Protein AF-A0A0R3XCY2-F1 (afdb_monomer_lite)

Radius of gyr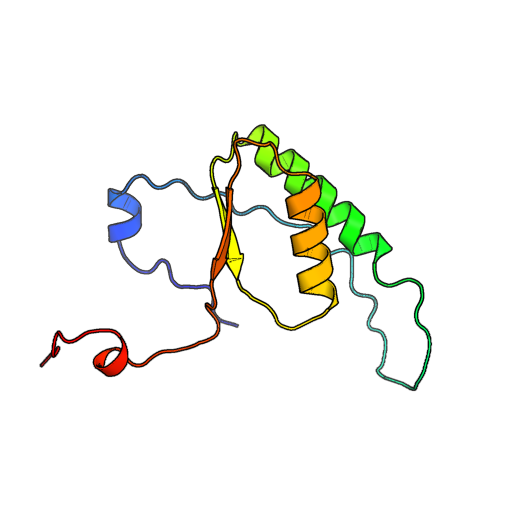ation: 18.42 Å; chains: 1; bounding box: 51×42×39 Å

pLDDT: mean 70.43, std 21.31, range [30.67, 95.38]

Sequence (112 aa):
MTSICCQNNECKDLDIGFHLLPLHAAKSRSVEKGGAGGDTEVHGLDAERVELLVDALKQLEAGVVVTDFSPLRDDQWAVQRLSSRLPQDTSLYQVDAHNVVPVWIASEKLEL

Organism: Hydatigena taeniaeformis (NCBI:txid6205)

Structure (mmCIF, N/CA/C/O backbone):
data_AF-A0A0R3XCY2-F1
#
_entry.id   AF-A0A0R3XCY2-F1
#
loop_
_atom_site.group_PDB
_atom_site.id
_atom_site.type_symbol
_atom_site.label_atom_id
_atom_site.label_alt_id
_atom_site.label_comp_id
_atom_site.label_asym_id
_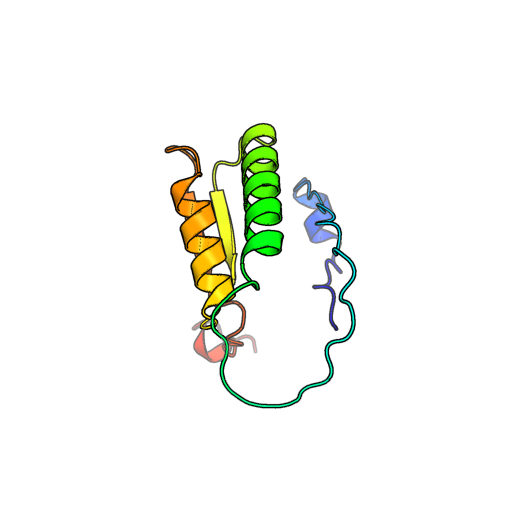atom_site.label_entity_id
_atom_site.label_seq_id
_atom_site.pdbx_PDB_ins_code
_atom_site.Cartn_x
_atom_site.Cartn_y
_atom_site.Cartn_z
_atom_site.occupancy
_atom_site.B_iso_or_equiv
_atom_site.auth_seq_id
_atom_site.auth_comp_id
_atom_site.auth_asym_id
_atom_site.auth_atom_id
_atom_site.pdbx_PDB_model_num
ATOM 1 N N . MET A 1 1 ? -4.225 4.894 -19.125 1.00 31.67 1 MET A N 1
ATOM 2 C CA . MET A 1 1 ? -4.500 3.479 -19.424 1.00 31.67 1 MET A CA 1
ATOM 3 C C . MET A 1 1 ? -5.239 2.948 -18.209 1.00 31.67 1 MET A C 1
ATOM 5 O O . MET A 1 1 ? -4.698 3.015 -17.120 1.00 31.67 1 MET A O 1
ATOM 9 N N . THR A 1 2 ? -6.526 2.679 -18.418 1.00 31.00 2 THR A N 1
ATOM 10 C CA . THR A 1 2 ? -7.527 2.049 -17.540 1.00 31.00 2 THR A CA 1
ATOM 11 C C . THR A 1 2 ? -7.527 2.432 -16.054 1.00 31.00 2 THR A C 1
ATOM 13 O O . THR A 1 2 ? -6.986 1.741 -15.202 1.00 31.00 2 THR A O 1
ATOM 16 N N . SER A 1 3 ? -8.245 3.523 -15.762 1.00 31.06 3 SER A N 1
ATOM 17 C CA . SER A 1 3 ? -8.951 3.711 -14.492 1.00 31.06 3 SER A CA 1
ATOM 18 C C . SER A 1 3 ? -9.705 2.422 -14.171 1.00 31.06 3 SER A C 1
ATOM 20 O O . SER A 1 3 ? -10.563 2.027 -14.963 1.00 31.06 3 SER A O 1
ATOM 22 N N . ILE A 1 4 ? -9.391 1.767 -13.051 1.00 39.00 4 ILE A N 1
ATOM 23 C CA . ILE A 1 4 ? -10.245 0.700 -12.526 1.00 39.00 4 ILE A CA 1
ATOM 24 C C . ILE A 1 4 ? -11.631 1.320 -12.368 1.00 39.00 4 ILE A C 1
ATOM 26 O O . ILE A 1 4 ? -11.827 2.325 -11.683 1.00 39.00 4 ILE A O 1
ATOM 30 N N . CYS A 1 5 ? -12.557 0.796 -13.159 1.00 35.81 5 CYS A N 1
ATOM 31 C CA . CYS A 1 5 ? -13.938 1.208 -13.183 1.00 35.81 5 CYS A CA 1
ATOM 32 C C . CYS A 1 5 ? -14.571 0.855 -11.840 1.00 35.81 5 CYS A C 1
ATOM 34 O O . CYS A 1 5 ? -14.972 -0.284 -11.639 1.00 35.81 5 CYS A O 1
ATOM 36 N N . CYS A 1 6 ? -14.796 1.846 -10.979 1.00 37.81 6 CYS A N 1
ATOM 37 C CA . CYS A 1 6 ? -16.002 1.839 -10.152 1.00 37.81 6 CYS A CA 1
ATOM 38 C C . CYS A 1 6 ? -17.203 2.158 -11.060 1.00 37.81 6 CYS A C 1
ATOM 40 O O . CYS A 1 6 ? -17.828 3.211 -10.958 1.00 37.81 6 CYS A O 1
ATOM 42 N N . GLN A 1 7 ? -17.484 1.276 -12.018 1.00 41.62 7 GLN A N 1
ATOM 43 C CA . GLN A 1 7 ? -18.769 1.226 -12.701 1.00 41.62 7 GLN A CA 1
ATOM 44 C C . GLN A 1 7 ? -19.571 0.134 -12.008 1.00 41.62 7 GLN A C 1
ATOM 46 O O . GLN A 1 7 ? -19.552 -1.001 -12.453 1.00 41.62 7 GLN A O 1
ATOM 51 N N . ASN A 1 8 ? -20.199 0.467 -10.881 1.00 41.28 8 ASN A N 1
ATOM 52 C CA . ASN A 1 8 ? -21.409 -0.197 -10.401 1.00 41.28 8 ASN A CA 1
ATOM 53 C C . ASN A 1 8 ? -21.951 0.552 -9.179 1.00 41.28 8 ASN A C 1
ATOM 55 O O . ASN A 1 8 ? -21.193 1.043 -8.344 1.00 41.28 8 ASN A O 1
ATOM 59 N N . ASN A 1 9 ? -23.278 0.638 -9.073 1.00 48.00 9 ASN A N 1
ATOM 60 C CA . ASN A 1 9 ? -23.974 1.207 -7.913 1.00 48.00 9 ASN A CA 1
ATOM 61 C C . ASN A 1 9 ? -23.596 0.522 -6.581 1.00 48.00 9 ASN A C 1
ATOM 63 O O . ASN A 1 9 ? -23.785 1.121 -5.532 1.00 48.00 9 ASN A O 1
ATOM 67 N N . GLU A 1 10 ? -22.994 -0.668 -6.620 1.00 51.41 10 GLU A N 1
ATOM 68 C CA . GLU A 1 10 ? -22.613 -1.469 -5.450 1.00 51.41 10 GLU A CA 1
ATOM 69 C C . GLU A 1 10 ? -21.592 -0.783 -4.528 1.00 51.41 10 GLU A C 1
ATOM 71 O O . GLU A 1 10 ? -21.675 -0.933 -3.314 1.00 51.41 10 GLU A O 1
ATOM 76 N N . CYS A 1 11 ? -20.663 0.031 -5.050 1.00 46.34 11 CYS A N 1
ATOM 77 C CA . CYS A 1 11 ? -19.714 0.747 -4.186 1.00 46.34 11 CYS A CA 1
ATOM 78 C C . CYS A 1 11 ? -20.373 1.881 -3.381 1.00 46.34 11 CYS A C 1
ATOM 80 O O . CYS A 1 11 ? -19.854 2.250 -2.331 1.00 46.34 11 CYS A O 1
ATOM 82 N N . LYS A 1 12 ? -21.497 2.441 -3.857 1.00 51.91 12 LYS A N 1
ATOM 83 C CA . LYS A 1 12 ? -22.227 3.500 -3.136 1.00 51.91 12 LYS A CA 1
ATOM 84 C C . LYS A 1 12 ? -23.000 2.951 -1.940 1.00 51.91 12 LYS A C 1
ATOM 86 O O . LYS A 1 12 ? -23.132 3.657 -0.948 1.00 51.91 12 LYS A O 1
ATOM 91 N N . ASP A 1 13 ? -23.469 1.710 -2.030 1.00 63.00 13 ASP A N 1
ATOM 92 C CA . ASP A 1 13 ? -24.274 1.078 -0.981 1.00 63.00 13 ASP A CA 1
ATOM 93 C C . ASP A 1 13 ? -23.425 0.590 0.206 1.00 63.00 13 ASP A C 1
ATOM 95 O O . ASP A 1 13 ? -23.948 0.387 1.299 1.00 63.00 13 ASP A O 1
ATOM 99 N N . LEU A 1 14 ? -22.111 0.426 0.011 1.00 70.25 14 LEU A N 1
ATOM 100 C CA . LEU A 1 14 ? -21.182 -0.048 1.042 1.00 70.25 14 LEU A CA 1
ATOM 101 C C . LEU A 1 14 ? -20.632 1.068 1.952 1.00 70.25 14 LEU A C 1
ATOM 103 O O . LEU A 1 14 ? -19.902 0.757 2.889 1.00 70.25 14 LEU A O 1
ATOM 107 N N . ASP A 1 15 ? -20.949 2.340 1.678 1.00 68.62 15 ASP A N 1
ATOM 108 C CA . ASP A 1 15 ? -20.442 3.525 2.404 1.00 68.62 15 ASP A CA 1
ATOM 109 C C . ASP A 1 15 ? -18.905 3.543 2.571 1.00 68.62 15 ASP A C 1
ATOM 111 O O . ASP A 1 15 ? -18.346 4.030 3.553 1.00 68.62 15 ASP A O 1
ATOM 115 N N . ILE A 1 16 ? -18.189 2.986 1.588 1.00 69.81 16 ILE A N 1
ATOM 116 C CA . ILE A 1 16 ? -16.725 2.956 1.594 1.00 69.81 16 ILE A CA 1
ATOM 117 C C . ILE A 1 16 ? -16.224 4.265 0.983 1.00 69.81 16 ILE A C 1
ATOM 119 O O . ILE A 1 16 ? -16.130 4.414 -0.239 1.00 69.81 16 ILE A O 1
ATOM 123 N N . GLY A 1 17 ? -15.900 5.229 1.844 1.00 66.00 17 GLY A N 1
ATOM 124 C CA . GLY A 1 17 ? -15.229 6.461 1.439 1.00 66.00 17 GLY A CA 1
ATOM 125 C C . GLY A 1 17 ? -13.843 6.171 0.857 1.00 66.00 17 GLY A C 1
ATOM 126 O O . GLY A 1 17 ? -13.059 5.427 1.441 1.00 66.00 17 GLY A O 1
ATOM 127 N N . PHE A 1 18 ? -13.518 6.773 -0.289 1.00 72.25 18 PHE A N 1
ATOM 128 C CA . PHE A 1 18 ? -12.172 6.720 -0.859 1.00 72.25 18 PHE A CA 1
ATOM 129 C C . PHE A 1 18 ? -11.606 8.127 -1.032 1.00 72.25 18 PHE A C 1
ATOM 131 O O . PHE A 1 18 ? -12.284 9.047 -1.492 1.00 72.25 18 PHE A O 1
ATOM 138 N N . HIS A 1 19 ? -10.330 8.283 -0.688 1.00 69.19 19 HIS A N 1
ATOM 139 C CA . HIS A 1 19 ? -9.579 9.509 -0.915 1.00 69.19 19 HIS A CA 1
ATOM 140 C C . HIS A 1 19 ? -8.596 9.285 -2.058 1.00 69.19 19 HIS A C 1
ATOM 142 O O . HIS A 1 19 ? -7.724 8.423 -1.988 1.00 69.19 19 HIS A O 1
ATOM 148 N N . LEU A 1 20 ? -8.720 10.085 -3.114 1.00 72.12 20 LEU A N 1
ATOM 149 C CA . LEU A 1 20 ? -7.676 10.183 -4.125 1.00 72.12 20 LEU A CA 1
ATOM 150 C C . LEU A 1 20 ? -6.660 11.207 -3.635 1.00 72.12 20 LEU A C 1
ATOM 152 O O . LEU A 1 20 ? -6.942 12.403 -3.618 1.00 72.12 20 LEU A O 1
ATOM 156 N N . LEU A 1 21 ? -5.490 10.733 -3.217 1.00 68.12 21 LEU A N 1
ATOM 157 C CA . LEU A 1 21 ? -4.380 11.598 -2.839 1.00 68.12 21 LEU A CA 1
ATOM 158 C C . LEU A 1 21 ? -3.571 11.934 -4.099 1.00 68.12 21 LEU A C 1
ATOM 160 O O . LEU A 1 21 ? -2.926 11.045 -4.661 1.00 68.12 21 LEU A O 1
ATOM 164 N N . PRO A 1 22 ? -3.589 13.190 -4.583 1.00 60.53 22 PRO A N 1
ATOM 165 C CA . PRO A 1 22 ? -2.736 13.588 -5.686 1.00 60.53 22 PRO A CA 1
ATOM 166 C C . PRO A 1 22 ? -1.293 13.660 -5.181 1.00 60.53 22 PRO A C 1
ATOM 168 O O . PRO A 1 22 ? -0.850 14.678 -4.652 1.00 60.53 22 PRO A O 1
ATOM 171 N N . LEU A 1 23 ? -0.534 12.582 -5.365 1.00 60.25 23 LEU A N 1
ATOM 172 C CA . LEU A 1 23 ? 0.924 12.643 -5.306 1.00 60.25 23 LEU A CA 1
ATOM 173 C C . LEU A 1 23 ? 1.369 13.525 -6.467 1.00 60.25 23 LEU A C 1
ATOM 175 O O . LEU A 1 23 ? 1.389 13.084 -7.616 1.00 60.25 23 LEU A O 1
ATOM 179 N N . HIS A 1 24 ? 1.625 14.802 -6.185 1.00 53.66 24 HIS A N 1
ATOM 180 C CA . HIS A 1 24 ? 2.024 15.776 -7.190 1.00 53.66 24 HIS A CA 1
ATOM 181 C C . HIS A 1 24 ? 3.163 15.189 -8.033 1.00 53.66 24 HIS A C 1
ATOM 183 O O . HIS A 1 24 ? 4.270 14.946 -7.545 1.00 53.66 24 HIS A O 1
ATOM 189 N N . ALA A 1 25 ? 2.879 14.950 -9.315 1.00 47.25 25 ALA A N 1
ATOM 190 C CA . ALA A 1 25 ? 3.879 14.561 -10.288 1.00 47.25 25 ALA A CA 1
ATOM 191 C C . ALA A 1 25 ? 4.879 15.716 -10.406 1.00 47.25 25 ALA A C 1
ATOM 193 O O . ALA A 1 25 ? 4.664 16.677 -11.146 1.00 47.25 25 ALA A O 1
ATOM 194 N N . ALA A 1 26 ? 5.961 15.658 -9.629 1.00 44.19 26 ALA A N 1
ATOM 195 C CA . ALA A 1 26 ? 7.150 16.451 -9.899 1.00 44.19 26 ALA A CA 1
ATOM 196 C C . ALA A 1 26 ? 7.466 16.271 -11.390 1.00 44.19 26 ALA A C 1
ATOM 198 O O . ALA A 1 26 ? 7.603 15.139 -11.857 1.00 44.19 26 ALA A O 1
ATOM 199 N N . LYS A 1 27 ? 7.458 17.385 -12.135 1.00 36.28 27 LYS A N 1
ATOM 200 C CA . LYS A 1 27 ? 7.651 17.432 -13.588 1.00 36.28 27 LYS A CA 1
ATOM 201 C C . LYS A 1 27 ? 8.769 16.479 -14.000 1.00 36.28 27 LYS A C 1
ATOM 203 O O . LYS A 1 27 ? 9.936 16.749 -13.723 1.00 36.28 27 LYS A O 1
ATOM 208 N N . SER A 1 28 ? 8.422 15.424 -14.727 1.00 40.44 28 SER A N 1
ATOM 209 C CA . SER A 1 28 ? 9.382 14.666 -15.513 1.00 40.44 28 SER A CA 1
ATOM 210 C C . SER A 1 28 ? 9.986 15.638 -16.529 1.00 40.44 28 SER A C 1
ATOM 212 O O . SER A 1 28 ? 9.330 16.016 -17.500 1.00 40.44 28 SER A O 1
ATOM 214 N N . ARG A 1 29 ? 11.224 16.098 -16.312 1.00 37.59 29 ARG A N 1
ATOM 215 C CA . ARG A 1 29 ? 12.042 16.498 -17.459 1.00 37.59 29 ARG A CA 1
ATOM 216 C C . ARG A 1 29 ? 12.269 15.214 -18.239 1.00 37.59 29 ARG A C 1
ATOM 218 O O . ARG A 1 29 ? 12.787 14.246 -17.695 1.00 37.59 29 ARG A O 1
ATOM 225 N N . SER A 1 30 ? 11.808 15.199 -19.478 1.00 35.06 30 SER A N 1
ATOM 226 C CA . SER A 1 30 ? 12.125 14.175 -20.461 1.00 35.06 30 SER A CA 1
ATOM 227 C C . SER A 1 30 ? 13.643 13.987 -20.510 1.00 35.06 30 SER A C 1
ATOM 229 O O . SER A 1 30 ? 14.355 14.869 -20.984 1.00 35.06 30 SER A O 1
ATOM 231 N N . VAL A 1 31 ? 14.128 12.867 -19.973 1.00 38.50 31 VAL A N 1
ATOM 232 C CA . VAL A 1 31 ? 15.496 12.399 -20.186 1.00 38.50 31 VAL A CA 1
ATOM 233 C C . VAL A 1 31 ? 15.431 11.414 -21.339 1.00 38.50 31 VAL A C 1
ATOM 235 O O . VAL A 1 31 ? 14.825 10.345 -21.246 1.00 38.50 31 VAL A O 1
ATOM 238 N N . GLU A 1 32 ? 16.002 11.837 -22.460 1.00 36.69 32 GLU A N 1
ATOM 239 C CA . GLU A 1 32 ? 16.257 10.986 -23.607 1.00 36.69 32 GLU A CA 1
ATOM 240 C C . GLU A 1 32 ? 17.126 9.803 -23.180 1.00 36.69 32 GLU A C 1
ATOM 242 O O . GLU A 1 32 ? 18.111 9.930 -22.452 1.00 36.69 32 GLU A O 1
ATOM 247 N N . LYS A 1 33 ? 16.714 8.621 -23.628 1.00 34.16 33 LYS A N 1
ATOM 248 C CA . LYS A 1 33 ? 17.355 7.350 -23.330 1.00 34.16 33 LYS A CA 1
ATOM 249 C C . LYS A 1 33 ? 18.690 7.286 -24.074 1.00 34.16 33 LYS A C 1
ATOM 251 O O . LYS A 1 33 ? 18.719 7.007 -25.270 1.00 34.16 33 LYS A O 1
ATOM 256 N N . GLY A 1 34 ? 19.786 7.510 -23.358 1.00 30.67 34 GLY A N 1
ATOM 257 C CA . GLY A 1 34 ? 21.140 7.326 -23.863 1.00 30.67 34 GLY A CA 1
ATOM 258 C C . GLY A 1 34 ? 22.087 6.852 -22.766 1.00 30.67 34 GLY A C 1
ATOM 259 O O . GLY A 1 34 ? 22.409 7.617 -21.874 1.00 30.67 34 GLY A O 1
ATOM 260 N N . GLY A 1 35 ? 22.539 5.600 -22.878 1.00 31.72 35 GLY A N 1
ATOM 261 C CA . GLY A 1 35 ? 23.882 5.170 -22.468 1.00 31.72 35 GLY A CA 1
ATOM 262 C C . GLY A 1 35 ? 24.223 5.056 -20.975 1.00 31.72 35 GLY A C 1
ATOM 263 O O . GLY A 1 35 ? 24.456 6.046 -20.306 1.00 31.72 35 GLY A O 1
ATOM 264 N N . ALA A 1 36 ? 24.375 3.801 -20.539 1.00 40.44 36 ALA A N 1
ATOM 265 C CA . ALA A 1 36 ? 25.426 3.253 -19.667 1.00 40.44 36 ALA A CA 1
ATOM 266 C C . ALA A 1 36 ? 25.948 4.056 -18.449 1.00 40.44 36 ALA A C 1
ATOM 268 O O . ALA A 1 36 ? 26.719 4.993 -18.602 1.00 40.44 36 ALA A O 1
ATOM 269 N N . GLY A 1 37 ? 25.704 3.493 -17.255 1.00 40.88 37 GLY A N 1
ATOM 270 C CA . GLY A 1 37 ? 26.571 3.603 -16.070 1.00 40.88 37 GLY A CA 1
ATOM 271 C C . GLY A 1 37 ? 26.476 4.918 -15.294 1.00 40.88 37 GLY A C 1
ATOM 272 O O . GLY A 1 37 ? 27.006 5.933 -15.728 1.00 40.88 37 GLY A O 1
ATOM 273 N N . GLY A 1 38 ? 25.856 4.887 -14.111 1.00 35.16 38 GLY A N 1
ATOM 274 C CA . GLY A 1 38 ? 25.777 6.054 -13.230 1.00 35.16 38 GLY A CA 1
ATOM 275 C C . GLY A 1 38 ? 24.728 5.904 -12.131 1.00 35.16 38 GLY A C 1
ATOM 276 O O . GLY A 1 38 ? 23.609 6.387 -12.246 1.00 35.16 38 GLY A O 1
ATOM 277 N N . ASP A 1 39 ? 25.095 5.207 -11.068 1.00 45.75 39 ASP A N 1
ATOM 278 C CA . ASP A 1 39 ? 24.332 4.934 -9.853 1.00 45.75 39 ASP A CA 1
ATOM 279 C C . ASP A 1 39 ? 24.428 6.097 -8.859 1.00 45.75 39 ASP A C 1
ATOM 281 O O . ASP A 1 39 ? 25.004 5.960 -7.790 1.00 45.75 39 ASP A O 1
ATOM 285 N N . THR A 1 40 ? 23.880 7.272 -9.173 1.00 52.28 40 THR A N 1
ATOM 286 C CA . THR A 1 40 ? 23.618 8.318 -8.164 1.00 52.28 40 THR A CA 1
ATOM 287 C C . THR A 1 40 ? 22.550 9.286 -8.697 1.00 52.28 40 THR A C 1
ATOM 289 O O . THR A 1 40 ? 22.608 9.662 -9.858 1.00 52.28 40 THR A O 1
ATOM 292 N N . GLU A 1 41 ? 21.600 9.696 -7.843 1.00 50.03 41 GLU A N 1
ATOM 293 C CA . GLU A 1 41 ? 20.623 10.805 -8.021 1.00 50.03 41 GLU A CA 1
ATOM 294 C C . GLU A 1 41 ? 19.160 10.501 -8.415 1.00 50.03 41 GLU A C 1
ATOM 296 O O . GLU A 1 41 ? 18.386 11.439 -8.587 1.00 50.03 41 GLU A O 1
ATOM 301 N N . VAL A 1 42 ? 18.696 9.245 -8.458 1.00 52.69 42 VAL A N 1
ATOM 302 C CA . VAL A 1 42 ? 17.260 8.974 -8.738 1.00 52.69 42 VAL A CA 1
ATOM 303 C C . VAL A 1 42 ? 16.388 8.974 -7.465 1.00 52.69 42 VAL A C 1
ATOM 305 O O . VAL A 1 42 ? 15.248 9.416 -7.497 1.00 52.69 42 VAL A O 1
ATOM 308 N N . HIS A 1 43 ? 16.927 8.585 -6.303 1.00 57.50 43 HIS A N 1
ATOM 309 C CA . HIS A 1 43 ? 16.117 8.326 -5.095 1.00 57.50 43 HIS A CA 1
ATOM 310 C C . HIS A 1 43 ? 15.686 9.575 -4.298 1.00 57.50 43 HIS A C 1
ATOM 312 O O . HIS A 1 43 ? 14.875 9.470 -3.380 1.00 57.50 43 HIS A O 1
ATOM 318 N N . GLY A 1 44 ? 16.231 10.762 -4.593 1.00 55.97 44 GLY A N 1
ATOM 319 C CA . GLY A 1 44 ? 15.977 11.967 -3.788 1.00 55.97 44 GLY A CA 1
ATOM 320 C C . GLY A 1 44 ? 14.528 12.460 -3.864 1.00 55.97 44 GLY A C 1
ATOM 321 O O . GLY A 1 44 ? 13.931 12.788 -2.842 1.00 55.97 44 GLY A O 1
ATOM 322 N N . LEU A 1 45 ? 13.949 12.461 -5.069 1.00 56.25 45 LEU A N 1
ATOM 323 C CA . LEU A 1 45 ? 12.555 12.864 -5.302 1.00 56.25 45 LEU A CA 1
ATOM 324 C C . LEU A 1 45 ? 11.556 11.805 -4.817 1.00 56.25 45 LEU A C 1
ATOM 326 O O . LEU A 1 45 ? 10.448 12.142 -4.401 1.00 56.25 45 LEU A O 1
ATOM 330 N N . ASP A 1 46 ? 11.951 10.533 -4.839 1.00 73.81 46 ASP A N 1
ATOM 331 C CA . ASP A 1 46 ? 11.102 9.437 -4.376 1.00 73.81 46 ASP A CA 1
ATOM 332 C C . ASP A 1 46 ? 11.066 9.356 -2.845 1.00 73.81 46 ASP A C 1
ATOM 334 O O . ASP A 1 46 ? 10.022 9.051 -2.271 1.00 73.81 46 ASP A O 1
ATOM 338 N N . ALA A 1 47 ? 12.150 9.738 -2.161 1.00 81.44 47 ALA A N 1
ATOM 339 C CA . ALA A 1 47 ? 12.181 9.830 -0.702 1.00 81.44 47 ALA A CA 1
ATOM 340 C C . ALA A 1 47 ? 11.170 10.847 -0.151 1.00 81.44 47 ALA A C 1
ATOM 342 O O . ALA A 1 47 ? 10.407 10.513 0.752 1.00 81.44 47 ALA A O 1
ATOM 343 N N . GLU A 1 48 ? 11.131 12.064 -0.702 1.00 86.00 48 GLU A N 1
ATOM 344 C CA . GLU A 1 48 ? 10.199 13.116 -0.264 1.00 86.00 48 GLU A CA 1
ATOM 345 C C . GLU A 1 48 ? 8.739 12.664 -0.397 1.00 86.00 48 GLU A C 1
ATOM 347 O O . GLU A 1 48 ? 7.933 12.840 0.517 1.00 86.00 48 GLU A O 1
ATOM 352 N N . ARG A 1 49 ? 8.408 12.006 -1.513 1.00 84.44 49 ARG A N 1
ATOM 353 C CA . ARG A 1 49 ? 7.069 11.457 -1.753 1.00 84.44 49 ARG A CA 1
ATOM 354 C C . ARG A 1 49 ? 6.693 10.380 -0.744 1.00 84.44 49 ARG A C 1
ATOM 356 O O . ARG A 1 49 ? 5.550 10.355 -0.294 1.00 84.44 49 ARG A O 1
ATOM 363 N N . VAL A 1 50 ? 7.634 9.507 -0.382 1.00 88.44 50 VAL A N 1
ATOM 364 C CA . VAL A 1 50 ? 7.395 8.481 0.641 1.00 88.44 50 VAL A CA 1
ATOM 365 C C . VAL A 1 50 ? 7.139 9.119 2.006 1.00 88.44 50 VAL A C 1
ATOM 367 O O . VAL A 1 50 ? 6.235 8.676 2.706 1.00 88.44 50 VAL A O 1
ATOM 370 N N . GLU A 1 51 ? 7.856 10.178 2.381 1.00 89.19 51 GLU A N 1
ATOM 371 C CA . GLU A 1 51 ? 7.595 10.865 3.656 1.00 89.19 51 GLU A CA 1
ATOM 372 C C . GLU A 1 51 ? 6.213 11.556 3.656 1.00 89.19 51 GLU A C 1
ATOM 374 O O . GLU A 1 51 ? 5.463 11.418 4.621 1.00 89.19 51 GLU A O 1
ATOM 379 N N . LEU A 1 52 ? 5.803 12.187 2.545 1.00 88.81 52 LEU A N 1
ATOM 380 C CA . LEU A 1 52 ? 4.443 12.737 2.404 1.00 88.81 52 LEU A CA 1
ATOM 381 C C . LEU A 1 52 ? 3.355 11.658 2.541 1.00 88.81 52 LEU A C 1
ATOM 383 O O . LEU A 1 52 ? 2.313 11.900 3.150 1.00 88.81 52 LEU A O 1
ATOM 387 N N . LEU A 1 53 ? 3.594 10.463 1.991 1.00 88.00 53 LEU A N 1
ATOM 388 C CA . LEU A 1 53 ? 2.696 9.316 2.148 1.00 88.00 53 LEU A CA 1
ATOM 389 C C . LEU A 1 53 ? 2.596 8.869 3.602 1.00 88.00 53 LEU A C 1
ATOM 391 O O . LEU A 1 53 ? 1.493 8.643 4.092 1.00 88.00 53 LEU A O 1
ATOM 395 N N . VAL A 1 54 ? 3.728 8.758 4.295 1.00 90.19 54 VAL A N 1
ATOM 396 C CA . VAL A 1 54 ? 3.766 8.389 5.715 1.00 90.19 54 VAL A CA 1
ATOM 397 C C . VAL A 1 54 ? 2.938 9.368 6.548 1.00 90.19 54 VAL A C 1
ATOM 399 O O . VAL A 1 54 ? 2.151 8.937 7.391 1.00 90.19 54 VAL A O 1
ATOM 402 N N . ASP A 1 55 ? 3.083 10.670 6.309 1.00 90.19 55 ASP A N 1
ATOM 403 C CA . ASP A 1 55 ? 2.342 11.692 7.050 1.00 90.19 55 ASP A CA 1
ATOM 404 C C . ASP A 1 55 ? 0.838 11.633 6.766 1.00 90.19 55 ASP A C 1
ATOM 406 O O . ASP A 1 55 ? 0.035 11.708 7.698 1.00 90.19 55 ASP A O 1
ATOM 410 N N . ALA A 1 56 ? 0.447 11.421 5.507 1.00 87.94 56 ALA A N 1
ATOM 411 C CA . ALA A 1 56 ? -0.954 11.232 5.142 1.00 87.94 56 ALA A CA 1
ATOM 412 C C . ALA A 1 56 ? -1.559 9.989 5.818 1.00 87.94 56 ALA A C 1
ATOM 414 O O . ALA A 1 56 ? -2.654 10.059 6.370 1.00 87.94 56 ALA A O 1
ATOM 415 N N . LEU A 1 57 ? -0.837 8.864 5.834 1.00 89.31 57 LEU A N 1
ATOM 416 C CA . LEU A 1 57 ? -1.296 7.623 6.467 1.00 89.31 57 LEU A CA 1
ATOM 417 C C . LEU A 1 57 ? -1.479 7.774 7.981 1.00 89.31 57 LEU A C 1
ATOM 419 O O . LEU A 1 57 ? -2.440 7.241 8.532 1.00 89.31 57 LEU A O 1
ATOM 423 N N . LYS A 1 58 ? -0.603 8.538 8.645 1.00 89.25 58 LYS A N 1
ATOM 424 C CA . LYS A 1 58 ? -0.747 8.869 10.070 1.00 89.25 58 LYS A CA 1
ATOM 425 C C . LYS A 1 58 ? -1.961 9.755 10.334 1.00 89.25 58 LYS A C 1
ATOM 427 O O . LYS A 1 58 ? -2.693 9.498 11.279 1.00 89.25 58 LYS A O 1
ATOM 432 N N . GLN A 1 59 ? -2.183 10.780 9.508 1.00 88.12 59 GLN A N 1
ATOM 433 C CA . GLN A 1 59 ? -3.342 11.675 9.641 1.00 88.12 59 GLN A CA 1
ATOM 434 C C . GLN A 1 59 ? -4.673 10.954 9.412 1.00 88.12 59 GLN A C 1
ATOM 436 O O . GLN A 1 59 ? -5.681 11.335 9.997 1.00 88.12 59 GLN A O 1
ATOM 441 N N . LEU A 1 60 ? -4.669 9.927 8.562 1.00 86.88 60 LEU A N 1
ATOM 442 C CA . LEU A 1 60 ? -5.827 9.079 8.289 1.00 86.88 60 LEU A CA 1
ATOM 443 C C . LEU A 1 60 ? -6.011 7.951 9.315 1.00 86.88 60 LEU A C 1
ATOM 445 O O . LEU A 1 60 ? -6.965 7.192 9.177 1.00 86.88 60 LEU A O 1
ATOM 449 N N . GLU A 1 61 ? -5.108 7.812 10.295 1.00 89.25 61 GLU A N 1
ATOM 450 C CA . GLU A 1 61 ? -5.098 6.699 11.258 1.00 89.25 61 GLU A CA 1
ATOM 451 C C . GLU A 1 61 ? -5.207 5.332 10.551 1.00 89.25 61 GLU A C 1
ATOM 453 O O . GLU A 1 61 ? -5.977 4.448 10.929 1.00 89.25 61 GLU A O 1
ATOM 458 N N . ALA A 1 62 ? -4.455 5.170 9.456 1.00 89.06 62 ALA A N 1
ATOM 459 C CA . ALA A 1 62 ? -4.548 3.987 8.613 1.00 89.06 62 ALA A CA 1
ATOM 460 C C . ALA A 1 62 ? -4.107 2.722 9.374 1.00 89.06 62 ALA A C 1
ATOM 462 O O . ALA A 1 62 ? -2.938 2.574 9.729 1.00 89.06 62 ALA A O 1
ATOM 463 N N . GLY A 1 63 ? -5.025 1.769 9.562 1.00 91.50 63 GLY A N 1
ATOM 464 C CA . GLY A 1 63 ? -4.710 0.469 10.172 1.00 91.50 63 GLY A CA 1
ATOM 465 C C . GLY A 1 63 ? -4.056 -0.529 9.208 1.00 91.50 63 GLY A C 1
ATOM 466 O O . GLY A 1 63 ? -3.312 -1.416 9.627 1.00 91.50 63 GLY A O 1
ATOM 467 N N . VAL A 1 64 ? -4.306 -0.393 7.900 1.00 93.31 64 VAL A N 1
ATOM 468 C CA . VAL A 1 64 ? -3.758 -1.284 6.868 1.00 93.31 64 VAL A CA 1
ATOM 469 C C . VAL A 1 64 ? -3.380 -0.493 5.618 1.00 93.31 64 VAL A C 1
ATOM 471 O O . VAL A 1 64 ? -4.149 0.334 5.133 1.00 93.31 64 VAL A O 1
ATOM 474 N N . VAL A 1 65 ? -2.208 -0.797 5.070 1.00 93.00 65 VAL A N 1
ATOM 475 C CA . VAL A 1 65 ? -1.716 -0.342 3.770 1.00 93.00 65 VAL A CA 1
ATOM 476 C C . VAL A 1 65 ? -1.607 -1.559 2.860 1.00 93.00 65 VAL A C 1
ATOM 478 O O . VAL A 1 65 ? -0.959 -2.544 3.207 1.00 93.00 65 VAL A O 1
ATOM 481 N N . VAL A 1 66 ? -2.221 -1.492 1.684 1.00 92.94 66 VAL A N 1
ATOM 482 C CA . VAL A 1 66 ? -2.088 -2.524 0.651 1.00 92.94 66 VAL A CA 1
ATOM 483 C C . VAL A 1 66 ? -1.477 -1.882 -0.583 1.00 92.94 66 VAL A C 1
ATOM 485 O O . VAL A 1 66 ? -1.983 -0.867 -1.061 1.00 92.94 66 VAL A O 1
ATOM 488 N N . THR A 1 67 ? -0.391 -2.451 -1.094 1.00 91.81 67 THR A N 1
ATOM 489 C CA . THR A 1 67 ? 0.240 -2.010 -2.343 1.00 91.81 67 THR A CA 1
ATOM 490 C C . THR A 1 67 ? 0.243 -3.142 -3.353 1.00 91.81 67 THR A C 1
ATOM 492 O O . THR A 1 67 ? 0.215 -4.314 -2.985 1.00 91.81 67 THR A O 1
ATOM 495 N N . ASP A 1 68 ? 0.355 -2.800 -4.630 1.00 90.12 68 ASP A N 1
ATOM 496 C CA . ASP A 1 68 ? 0.757 -3.788 -5.623 1.00 90.12 68 ASP A CA 1
ATOM 497 C C . ASP A 1 68 ? 2.201 -4.244 -5.353 1.00 90.12 68 ASP A C 1
ATOM 499 O O . ASP A 1 68 ? 3.015 -3.504 -4.778 1.00 90.12 68 ASP A O 1
ATOM 503 N N . PHE A 1 69 ? 2.519 -5.468 -5.745 1.00 90.56 69 PHE A N 1
ATOM 504 C CA . PHE A 1 69 ? 3.877 -5.973 -5.783 1.00 90.56 69 PHE A CA 1
ATOM 505 C C . PHE A 1 69 ? 4.527 -5.559 -7.104 1.00 90.56 69 PHE A C 1
ATOM 507 O O . PHE A 1 69 ? 3.974 -5.756 -8.182 1.00 90.56 69 PHE A O 1
ATOM 514 N N . SER A 1 70 ? 5.749 -5.033 -7.016 1.00 87.81 70 SER A N 1
ATOM 515 C CA . SER A 1 70 ? 6.585 -4.757 -8.180 1.00 87.81 70 SER A CA 1
ATOM 516 C C . SER A 1 70 ? 7.972 -5.379 -8.001 1.00 87.81 70 SER A C 1
ATOM 518 O O . SER A 1 70 ? 8.590 -5.232 -6.939 1.00 87.81 70 SER A O 1
ATOM 520 N N . PRO A 1 71 ? 8.507 -6.065 -9.028 1.00 87.44 71 PRO A N 1
ATOM 521 C CA . PRO A 1 71 ? 9.869 -6.585 -9.001 1.00 87.44 71 PRO A CA 1
ATOM 522 C C . PRO A 1 71 ? 10.929 -5.493 -9.240 1.00 87.44 71 PRO A C 1
ATOM 524 O O . PRO A 1 71 ? 12.125 -5.787 -9.185 1.00 87.44 71 PRO A O 1
ATO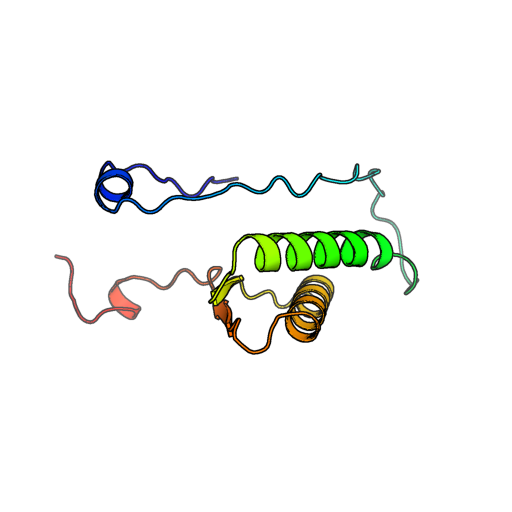M 527 N N . LEU A 1 72 ? 10.528 -4.253 -9.550 1.00 88.88 72 LEU A N 1
ATOM 528 C CA . LEU A 1 72 ? 11.449 -3.150 -9.822 1.00 88.88 72 LEU A CA 1
ATOM 529 C C . LEU A 1 72 ? 12.127 -2.667 -8.535 1.00 88.88 72 LEU A C 1
ATOM 531 O O . LEU A 1 72 ? 11.503 -2.548 -7.484 1.00 88.88 72 LEU A O 1
ATOM 535 N N . ARG A 1 73 ? 13.426 -2.361 -8.630 1.00 88.88 73 ARG A N 1
ATOM 536 C CA . ARG A 1 73 ? 14.257 -1.989 -7.472 1.00 88.88 73 ARG A CA 1
ATOM 537 C C . ARG A 1 73 ? 13.763 -0.729 -6.766 1.00 88.88 73 ARG A C 1
ATOM 539 O O . ARG A 1 73 ? 13.745 -0.708 -5.540 1.00 88.88 73 ARG A O 1
ATOM 546 N N . ASP A 1 74 ? 13.357 0.285 -7.526 1.00 86.94 74 ASP A N 1
ATOM 547 C CA . ASP A 1 74 ? 12.924 1.571 -6.970 1.00 86.94 74 ASP A CA 1
ATOM 548 C C . ASP A 1 74 ? 11.593 1.430 -6.212 1.00 86.94 74 ASP A C 1
ATOM 550 O O . ASP A 1 74 ? 11.451 1.943 -5.103 1.00 86.94 74 ASP A O 1
ATOM 554 N N . ASP A 1 75 ? 10.660 0.633 -6.741 1.00 88.25 75 ASP A N 1
ATOM 555 C CA . ASP A 1 75 ? 9.387 0.336 -6.076 1.00 88.25 75 ASP A CA 1
ATOM 556 C C . ASP A 1 75 ? 9.607 -0.467 -4.785 1.00 88.25 75 ASP A C 1
ATOM 558 O O . ASP A 1 75 ? 9.024 -0.167 -3.741 1.00 88.25 75 ASP A O 1
ATOM 562 N N . GLN A 1 76 ? 10.503 -1.460 -4.821 1.00 91.06 76 GLN A N 1
ATOM 563 C CA . GLN A 1 76 ? 10.885 -2.220 -3.628 1.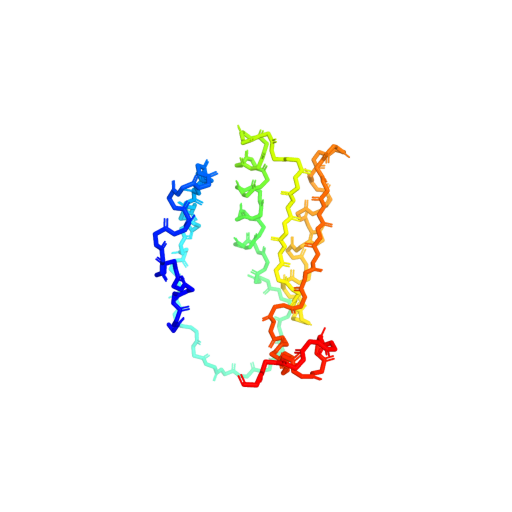00 91.06 76 GLN A CA 1
ATOM 564 C C . GLN A 1 76 ? 11.548 -1.333 -2.576 1.00 91.06 76 GLN A C 1
ATOM 566 O O . GLN A 1 76 ? 11.245 -1.460 -1.388 1.00 91.06 76 GLN A O 1
ATOM 571 N N . TRP A 1 77 ? 12.421 -0.417 -2.997 1.00 92.75 77 TRP A N 1
ATOM 572 C CA . TRP A 1 77 ? 13.036 0.557 -2.104 1.00 92.75 77 TRP A CA 1
ATOM 573 C C . TRP A 1 77 ? 11.978 1.457 -1.454 1.00 92.75 77 TRP A C 1
ATOM 575 O O . TRP A 1 77 ? 12.004 1.640 -0.236 1.00 92.75 77 TRP A O 1
ATOM 585 N N . ALA A 1 78 ? 11.012 1.959 -2.228 1.00 90.81 78 ALA A N 1
ATOM 586 C CA . ALA A 1 78 ? 9.941 2.813 -1.721 1.00 90.81 78 ALA A CA 1
ATOM 587 C C . ALA A 1 78 ? 9.064 2.078 -0.696 1.00 90.81 78 ALA A C 1
ATOM 589 O O . ALA A 1 78 ? 8.772 2.627 0.368 1.00 90.81 78 ALA A O 1
ATOM 590 N N . VAL A 1 79 ? 8.705 0.818 -0.964 1.00 92.81 79 VAL A N 1
ATOM 591 C CA . VAL A 1 79 ? 7.923 -0.013 -0.033 1.00 92.81 79 VAL A CA 1
ATOM 592 C C . VAL A 1 79 ? 8.703 -0.312 1.246 1.00 92.81 79 VAL A C 1
ATOM 594 O O . VAL A 1 79 ? 8.154 -0.186 2.340 1.00 92.81 79 VAL A O 1
ATOM 597 N N . GLN A 1 80 ? 9.991 -0.652 1.146 1.00 93.56 80 GLN A N 1
ATOM 598 C CA . GLN A 1 80 ? 10.843 -0.859 2.323 1.00 93.56 80 GLN A CA 1
ATOM 599 C C . GLN A 1 80 ? 10.982 0.422 3.146 1.00 93.56 80 GLN A C 1
ATOM 601 O O . GLN A 1 80 ? 10.894 0.396 4.377 1.00 93.56 80 GLN A O 1
ATOM 606 N N . ARG A 1 81 ? 11.163 1.562 2.473 1.00 93.31 81 ARG A N 1
ATOM 607 C CA . ARG A 1 81 ? 11.252 2.868 3.119 1.00 93.31 81 ARG A CA 1
ATOM 608 C C . ARG A 1 81 ? 9.955 3.204 3.846 1.00 93.31 81 ARG A C 1
ATOM 610 O O . ARG A 1 81 ? 10.021 3.550 5.023 1.00 93.31 81 ARG A O 1
ATOM 617 N N . LEU A 1 82 ? 8.809 3.038 3.187 1.00 92.81 82 LEU A N 1
ATOM 618 C CA . LEU A 1 82 ? 7.485 3.223 3.776 1.00 92.81 82 LEU A CA 1
ATOM 619 C C . LEU A 1 82 ? 7.314 2.325 5.007 1.00 92.81 82 LEU A C 1
ATOM 621 O O . LEU A 1 82 ? 7.066 2.832 6.096 1.00 92.81 82 LEU A O 1
ATOM 625 N N . SER A 1 83 ? 7.556 1.018 4.862 1.00 93.44 83 SER A N 1
ATOM 626 C CA . SER A 1 83 ? 7.457 0.029 5.943 1.00 93.44 83 SER A CA 1
ATOM 627 C C . SER A 1 83 ? 8.296 0.407 7.169 1.00 93.44 83 SER A C 1
ATOM 629 O O . SER A 1 83 ? 7.810 0.314 8.292 1.00 93.44 83 SER A O 1
ATOM 631 N N . SER A 1 84 ? 9.511 0.931 6.975 1.00 94.50 84 SER A N 1
ATOM 632 C CA . SER A 1 84 ? 10.381 1.371 8.080 1.00 94.50 84 SER A CA 1
ATOM 633 C C . SER A 1 84 ? 9.891 2.616 8.840 1.00 94.50 84 SER A C 1
ATOM 635 O O . SER A 1 84 ? 10.455 2.968 9.879 1.00 94.50 84 SER A O 1
ATOM 637 N N . ARG A 1 85 ? 8.888 3.322 8.306 1.00 94.38 85 ARG A N 1
ATOM 638 C CA . ARG A 1 85 ? 8.343 4.578 8.842 1.00 94.38 85 ARG A CA 1
ATOM 639 C C . ARG A 1 85 ? 6.902 4.465 9.328 1.00 94.38 85 ARG A C 1
ATOM 641 O O . ARG A 1 85 ? 6.411 5.416 9.945 1.00 94.38 85 ARG A O 1
ATOM 648 N N . LEU A 1 86 ? 6.238 3.346 9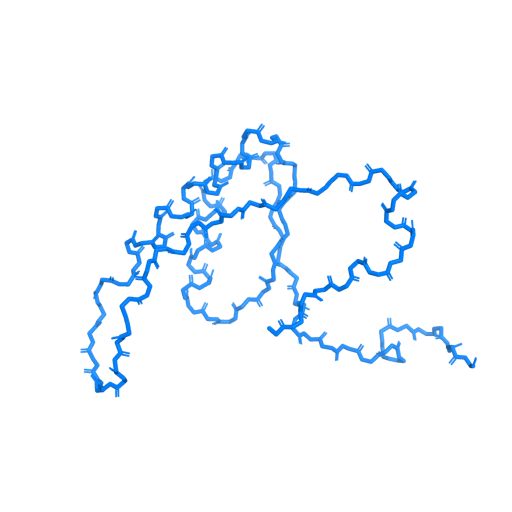.046 1.00 92.44 86 LEU A N 1
ATOM 649 C CA . LEU A 1 86 ? 4.870 3.114 9.480 1.00 92.44 86 LEU A CA 1
ATOM 650 C C . LEU A 1 86 ? 4.788 2.952 11.007 1.00 92.44 86 LEU A C 1
ATOM 652 O O . LEU A 1 86 ? 5.718 2.425 11.627 1.00 92.44 86 LEU A O 1
ATOM 656 N N . PRO A 1 87 ? 3.683 3.405 11.622 1.00 90.06 87 PRO A N 1
ATOM 657 C CA . PRO A 1 87 ? 3.335 3.051 12.993 1.00 90.06 87 PRO A CA 1
ATOM 658 C C . PRO A 1 87 ? 3.269 1.530 13.201 1.00 90.06 87 PRO A C 1
ATOM 660 O O . PRO A 1 87 ? 3.016 0.772 12.267 1.00 90.06 87 PRO A O 1
ATOM 663 N N . GLN A 1 88 ? 3.486 1.073 14.436 1.00 89.69 88 GLN A N 1
ATOM 664 C CA . GLN A 1 88 ? 3.521 -0.361 14.762 1.00 89.69 88 GLN A CA 1
ATOM 665 C C . GLN A 1 88 ? 2.152 -1.049 14.612 1.00 89.69 88 GLN A C 1
ATOM 667 O O . GLN A 1 88 ? 2.081 -2.262 14.427 1.00 89.69 88 GLN A O 1
ATOM 672 N N . ASP A 1 89 ? 1.077 -0.275 14.703 1.00 92.31 89 ASP A N 1
ATOM 673 C CA . ASP A 1 89 ? -0.317 -0.673 14.526 1.00 92.31 89 ASP A CA 1
ATOM 674 C C . ASP A 1 89 ? -0.783 -0.641 13.061 1.00 92.31 89 ASP A C 1
ATOM 676 O O . ASP A 1 89 ? -1.855 -1.163 12.755 1.00 92.31 89 ASP A O 1
ATOM 680 N N . THR A 1 90 ? 0.028 -0.112 12.139 1.00 93.56 90 THR A N 1
ATOM 681 C CA . THR A 1 90 ? -0.273 -0.120 10.705 1.00 93.56 90 THR A CA 1
ATOM 682 C C . THR A 1 90 ? 0.370 -1.327 10.022 1.00 93.56 90 THR A C 1
ATOM 684 O O . THR A 1 90 ? 1.592 -1.415 9.888 1.00 93.56 90 THR A O 1
ATOM 687 N N . SER A 1 91 ? -0.448 -2.252 9.518 1.00 94.31 91 SER A N 1
ATOM 688 C CA . SER A 1 91 ? 0.041 -3.398 8.735 1.00 94.31 91 SER A CA 1
ATOM 689 C C . SER A 1 91 ? 0.265 -3.020 7.269 1.00 94.31 91 SER A C 1
ATOM 691 O O . SER A 1 91 ? -0.552 -2.309 6.693 1.00 94.31 91 SER A O 1
ATOM 693 N N . LEU A 1 92 ? 1.331 -3.523 6.638 1.00 95.19 92 L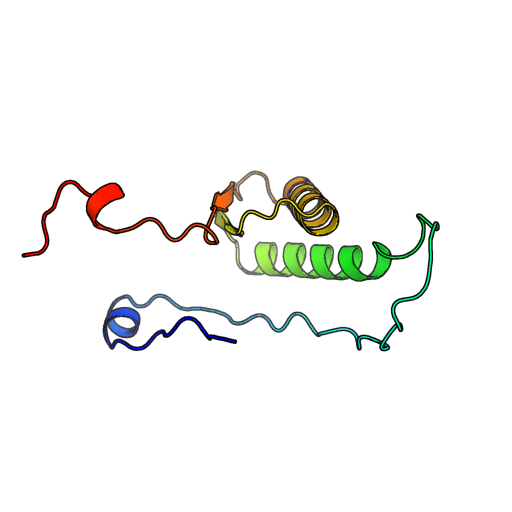EU A N 1
ATOM 694 C CA . LEU A 1 92 ? 1.585 -3.355 5.201 1.00 95.19 92 LEU A CA 1
ATOM 695 C C . LEU A 1 92 ? 1.570 -4.711 4.492 1.00 95.19 92 LEU A C 1
ATOM 697 O O . LEU A 1 92 ? 2.310 -5.618 4.870 1.00 95.19 92 LEU A O 1
ATOM 701 N N . TYR A 1 93 ? 0.767 -4.820 3.436 1.00 95.38 93 TYR A N 1
ATOM 702 C CA . TYR A 1 93 ? 0.681 -5.996 2.574 1.00 95.38 93 TYR A CA 1
ATOM 703 C C . TYR A 1 93 ? 0.984 -5.624 1.128 1.00 95.38 93 TYR A C 1
ATOM 705 O O . TYR A 1 93 ? 0.552 -4.581 0.641 1.00 95.38 93 TYR A O 1
ATOM 713 N N . GLN A 1 94 ? 1.687 -6.511 0.429 1.00 93.62 94 GLN A N 1
ATOM 714 C CA . GLN A 1 94 ? 1.837 -6.431 -1.019 1.00 93.62 94 GLN A CA 1
ATOM 715 C C . GLN A 1 94 ? 0.984 -7.519 -1.665 1.00 93.62 94 GLN A C 1
ATOM 717 O O . GLN A 1 94 ? 1.045 -8.678 -1.251 1.00 93.62 94 GLN A O 1
ATOM 722 N N . VAL A 1 95 ? 0.194 -7.146 -2.666 1.00 90.44 95 VAL A N 1
ATOM 723 C CA . VAL A 1 95 ? -0.611 -8.067 -3.474 1.00 90.44 95 VAL A CA 1
ATOM 724 C C . VAL A 1 95 ? -0.089 -8.060 -4.899 1.00 90.44 95 VAL A C 1
ATOM 726 O O . VAL A 1 95 ? 0.247 -7.007 -5.416 1.00 90.44 95 VAL A O 1
ATOM 729 N N . ASP A 1 96 ? -0.015 -9.217 -5.545 1.00 86.31 96 ASP A N 1
ATOM 730 C CA . ASP A 1 96 ? 0.313 -9.272 -6.969 1.00 86.31 96 ASP A CA 1
ATOM 731 C C . ASP A 1 96 ? -0.958 -9.001 -7.783 1.00 86.31 96 ASP A C 1
ATOM 733 O O . ASP A 1 96 ? -1.707 -9.923 -8.113 1.00 86.31 96 ASP A O 1
ATOM 737 N N . ALA A 1 97 ? -1.242 -7.719 -8.033 1.00 79.69 97 ALA A N 1
ATOM 738 C CA . ALA A 1 97 ? -2.406 -7.302 -8.815 1.00 79.69 97 ALA A CA 1
ATOM 739 C C . ALA A 1 97 ? -2.117 -7.275 -10.327 1.00 79.69 97 ALA A C 1
ATOM 741 O O . ALA A 1 97 ? -3.032 -7.085 -11.131 1.00 79.69 97 ALA A O 1
ATOM 742 N N . HIS A 1 98 ? -0.865 -7.516 -10.724 1.00 73.94 98 HIS A N 1
ATOM 743 C CA . HIS A 1 98 ? -0.457 -7.636 -12.121 1.00 73.94 98 HIS A CA 1
ATOM 744 C C . HIS A 1 98 ? -0.780 -9.015 -12.712 1.00 73.94 98 HIS A C 1
ATOM 746 O O . HIS A 1 98 ? -0.928 -9.147 -13.933 1.00 73.94 98 HIS A O 1
ATOM 752 N N . ASN A 1 99 ? -0.931 -10.042 -11.872 1.00 75.69 99 ASN A N 1
ATOM 753 C CA . ASN A 1 99 ? -1.320 -11.372 -12.320 1.00 75.69 99 ASN A CA 1
ATOM 754 C C . ASN A 1 99 ? -2.829 -11.471 -12.567 1.00 75.69 99 ASN A C 1
ATOM 756 O O . ASN A 1 99 ? -3.633 -11.632 -11.650 1.00 75.69 99 ASN A O 1
ATOM 760 N N . VAL A 1 100 ? -3.218 -11.484 -13.842 1.00 75.06 100 VAL A N 1
ATOM 761 C CA . VAL A 1 100 ? -4.564 -11.906 -14.242 1.00 75.06 100 VAL A CA 1
ATOM 762 C C . VAL A 1 100 ? -4.635 -13.428 -14.160 1.00 75.06 100 VAL A C 1
ATOM 764 O O . VAL A 1 100 ? -4.162 -14.136 -15.050 1.00 75.06 100 VAL A O 1
ATOM 767 N N . VAL A 1 101 ? -5.230 -13.940 -13.086 1.00 72.19 101 VAL A N 1
ATOM 768 C CA . VAL A 1 101 ? -5.531 -15.368 -12.955 1.00 72.19 101 VAL A CA 1
ATOM 769 C C . VAL A 1 101 ? -6.914 -15.624 -13.551 1.00 72.19 101 VAL A C 1
ATOM 771 O O . VAL A 1 101 ? -7.882 -14.986 -13.134 1.00 72.19 101 VAL A O 1
ATOM 774 N N . PRO A 1 102 ? -7.051 -16.547 -14.515 1.00 76.69 102 PRO A N 1
ATOM 775 C CA . PRO A 1 102 ? -8.363 -16.914 -15.016 1.00 76.69 102 PRO A CA 1
ATOM 776 C C . PRO A 1 102 ? -9.273 -17.425 -13.896 1.00 76.69 102 PRO A C 1
ATOM 778 O O . PRO A 1 102 ? -8.839 -18.202 -13.045 1.00 76.69 102 PRO A O 1
ATOM 781 N N . VAL A 1 103 ? -10.551 -17.040 -13.925 1.00 70.25 103 VAL A N 1
ATOM 782 C CA . VAL A 1 103 ? -11.521 -17.381 -12.867 1.00 70.25 103 VAL A CA 1
ATOM 783 C C . VAL A 1 103 ? -11.648 -18.893 -12.642 1.00 70.25 103 VAL A C 1
ATOM 785 O O . VAL A 1 103 ? -11.759 -19.330 -11.502 1.00 70.25 103 VAL A O 1
ATOM 788 N N . TRP A 1 104 ? -11.513 -19.697 -13.704 1.00 73.00 104 TRP A N 1
ATOM 789 C CA . TRP A 1 104 ? -11.549 -21.164 -13.644 1.00 73.00 104 TRP A CA 1
ATOM 790 C C . TRP A 1 104 ? -10.305 -21.799 -13.001 1.00 73.00 104 TRP A C 1
ATOM 792 O O . TRP A 1 104 ? -10.312 -22.993 -12.720 1.00 73.00 104 TRP A O 1
ATOM 802 N N . ILE A 1 105 ? -9.227 -21.030 -12.798 1.00 75.19 105 ILE A N 1
ATOM 803 C CA . ILE A 1 105 ? -8.044 -21.443 -12.025 1.00 75.19 105 ILE A CA 1
ATOM 804 C C . ILE A 1 105 ? -8.153 -20.959 -10.572 1.00 75.19 105 ILE A C 1
ATOM 806 O O . ILE A 1 105 ? -7.714 -21.659 -9.665 1.00 75.19 105 ILE A O 1
ATOM 810 N N . ALA A 1 106 ? -8.736 -19.779 -10.340 1.00 72.94 106 ALA A N 1
ATOM 811 C CA . ALA A 1 106 ? -8.841 -19.177 -9.009 1.00 72.94 106 ALA A CA 1
ATOM 812 C C . ALA A 1 106 ? -10.022 -19.701 -8.164 1.00 72.94 106 ALA A C 1
ATOM 814 O O . ALA A 1 106 ? -10.012 -19.535 -6.945 1.00 72.94 106 ALA A O 1
ATOM 815 N N . SER A 1 107 ? -11.041 -20.307 -8.784 1.00 71.69 107 SER A N 1
ATOM 816 C CA . SER A 1 107 ? -12.263 -20.761 -8.112 1.00 71.69 107 SER A CA 1
ATOM 817 C C . SER A 1 107 ? -12.771 -22.084 -8.690 1.00 71.69 107 SER A C 1
ATOM 819 O O . SER A 1 107 ? -12.895 -22.232 -9.903 1.00 71.69 107 SER A O 1
ATOM 821 N N . GLU A 1 108 ? -13.147 -23.026 -7.817 1.00 66.56 108 GLU A N 1
ATOM 822 C CA . GLU A 1 108 ? -13.848 -24.266 -8.205 1.00 66.56 108 GLU A CA 1
ATOM 823 C C . GLU A 1 108 ? -15.298 -24.014 -8.659 1.00 66.56 108 GLU A C 1
ATOM 825 O O . GLU A 1 108 ? -15.989 -24.919 -9.132 1.00 66.56 108 GLU A O 1
ATOM 830 N N . LYS A 1 109 ? -15.792 -22.782 -8.502 1.00 65.12 109 LYS A N 1
ATOM 831 C CA . LYS A 1 109 ? -17.141 -22.398 -8.903 1.00 65.12 109 LYS A CA 1
ATOM 832 C C . LYS A 1 109 ? -17.166 -22.218 -10.425 1.00 65.12 109 LYS A C 1
ATOM 834 O O . LYS A 1 109 ? -16.731 -21.189 -10.934 1.00 65.12 109 LYS A O 1
ATOM 839 N N . LEU A 1 110 ? -17.661 -23.230 -11.146 1.00 54.22 110 LEU A N 1
ATOM 840 C CA . LEU A 1 110 ? -18.011 -23.102 -12.563 1.00 54.22 110 LEU A CA 1
ATOM 841 C C . LEU A 1 110 ? -19.117 -22.046 -12.694 1.00 54.22 110 LEU A C 1
ATOM 843 O O . LEU A 1 110 ? -20.266 -22.310 -12.335 1.00 54.22 110 LEU A O 1
ATOM 847 N N . GLU A 1 111 ? -18.786 -20.867 -13.212 1.00 63.28 111 GLU A N 1
ATOM 848 C CA . GLU A 1 111 ? -19.800 -20.004 -13.813 1.00 63.28 111 GLU A CA 1
ATOM 849 C C . GLU A 1 111 ? -20.100 -20.573 -15.203 1.00 63.28 111 GLU A C 1
ATOM 851 O O . GLU A 1 111 ? -19.249 -20.556 -16.095 1.00 63.28 111 GLU A O 1
ATOM 856 N N . LEU A 1 112 ? -21.270 -21.206 -15.306 1.00 47.59 112 LEU A N 1
ATOM 857 C CA . LEU A 1 112 ? -21.860 -21.737 -16.536 1.00 47.59 112 LEU A CA 1
ATOM 858 C C . LEU A 1 112 ? -22.667 -20.652 -17.248 1.00 47.59 112 LEU A C 1
ATOM 860 O O . LEU A 1 112 ? -23.422 -19.942 -16.545 1.00 47.59 112 LEU A O 1
#

Foldseek 3Di:
DDDPDPPDCVVVVVPDDDDDDPLDPPDPPDDDDDDDDDPDDPCPSLLVSLVVVQVVCVVVVAQEAEEEDDPDPNVVVSLVSNVVSHDPSYYYYYDNPVDDDPPVRVDVDDPD

InterPro domains:
  IPR006050 DNA photolyase, N-terminal [PS51645] (1-103)
  IPR014729 Rossmann-like alpha/beta/alpha sandwich fold [G3DSA:3.40.50.620] (1-97)
  IPR036155 Cryptochrome/photolyase, N-terminal domain superfamily [SSF52425] (48-110)
  IPR052219 DNA Photolyase Class-2 [PTHR10211] (10-111)

Secondary structure (DSSP, 8-state):
-------STHHHHTT--------------------S---SSSHHHHHHHHHHHHHHHHHTT-SEEEEE---SHHHHHHHHHHHTTS-TT-EEEEE--S----HHHH-S----